Protein AF-A0A2V5WYF9-F1 (afdb_monomer_lite)

Structure (mmCIF, N/CA/C/O backbone):
data_AF-A0A2V5WYF9-F1
#
_entry.id   AF-A0A2V5WYF9-F1
#
loop_
_atom_site.group_PDB
_atom_site.id
_atom_site.type_symbol
_atom_site.label_atom_id
_atom_site.label_alt_id
_atom_site.label_comp_id
_atom_site.label_asym_id
_atom_site.label_entity_id
_atom_site.label_seq_id
_atom_site.pdbx_PDB_ins_code
_atom_site.Cartn_x
_atom_site.Cartn_y
_atom_site.Cartn_z
_atom_site.occupancy
_atom_site.B_iso_or_equiv
_atom_site.auth_seq_id
_atom_site.auth_comp_id
_atom_site.auth_asym_id
_atom_site.auth_atom_id
_atom_site.pdbx_PDB_model_num
ATOM 1 N N . MET A 1 1 ? 3.766 14.161 -16.056 1.00 65.38 1 MET A N 1
ATOM 2 C CA . MET A 1 1 ? 3.202 13.073 -15.227 1.00 65.38 1 MET A CA 1
ATOM 3 C C . MET A 1 1 ? 1.755 13.424 -14.895 1.00 65.38 1 MET A C 1
ATOM 5 O O . MET A 1 1 ? 1.526 14.512 -14.386 1.00 65.38 1 MET A O 1
ATOM 9 N N . GLN A 1 2 ? 0.779 12.587 -15.263 1.00 79.19 2 GLN A N 1
ATOM 10 C CA . GLN A 1 2 ? -0.646 12.839 -14.992 1.00 79.19 2 GLN A CA 1
ATOM 11 C C . GLN A 1 2 ? -1.078 12.001 -13.784 1.00 79.19 2 GLN A C 1
ATOM 13 O O . GLN A 1 2 ? -0.990 10.778 -13.836 1.00 79.19 2 GLN A O 1
ATOM 18 N N . MET A 1 3 ? -1.557 12.636 -12.712 1.00 83.81 3 MET A N 1
ATOM 19 C CA . MET A 1 3 ? -2.138 11.910 -11.578 1.00 83.81 3 MET A CA 1
ATOM 20 C C . MET A 1 3 ? -3.583 11.512 -11.884 1.00 83.81 3 MET A C 1
ATOM 22 O O . MET A 1 3 ? -4.382 12.345 -12.316 1.00 83.81 3 MET A O 1
ATOM 26 N N . ARG A 1 4 ? -3.929 10.246 -11.633 1.00 86.19 4 ARG A N 1
ATOM 27 C CA . ARG A 1 4 ? -5.296 9.722 -11.742 1.00 86.19 4 ARG A CA 1
ATOM 28 C C . ARG A 1 4 ? -5.710 9.116 -10.407 1.00 86.19 4 ARG A C 1
ATOM 30 O O . ARG A 1 4 ? -4.995 8.288 -9.855 1.00 86.19 4 ARG A O 1
ATOM 37 N N . ALA A 1 5 ? -6.854 9.550 -9.883 1.00 84.69 5 ALA A N 1
ATOM 38 C CA . ALA A 1 5 ? -7.441 8.969 -8.683 1.00 84.69 5 ALA A CA 1
ATOM 39 C C . ALA A 1 5 ? -8.421 7.865 -9.089 1.00 84.69 5 ALA A C 1
ATOM 41 O O . ALA A 1 5 ? -9.436 8.138 -9.726 1.00 84.69 5 ALA A O 1
ATOM 42 N N . GLU A 1 6 ? -8.126 6.628 -8.701 1.00 86.12 6 GLU A N 1
ATOM 43 C CA . GLU A 1 6 ? -8.953 5.463 -9.008 1.00 86.12 6 GLU A CA 1
ATOM 44 C C . GLU A 1 6 ? -9.394 4.766 -7.720 1.00 86.12 6 GLU A C 1
ATOM 46 O O . GLU A 1 6 ? -8.641 4.681 -6.750 1.00 86.12 6 GLU A O 1
ATOM 51 N N . LYS A 1 7 ? -10.622 4.239 -7.713 1.00 86.12 7 LYS A N 1
ATOM 52 C CA . LYS A 1 7 ? -11.075 3.306 -6.677 1.00 86.12 7 LYS A CA 1
ATOM 53 C C . LYS A 1 7 ? -10.876 1.889 -7.197 1.00 86.12 7 LYS A C 1
ATOM 55 O O . LYS A 1 7 ? -11.408 1.543 -8.249 1.00 86.12 7 LYS A O 1
ATOM 60 N N . ARG A 1 8 ? -10.140 1.065 -6.454 1.00 86.88 8 ARG A N 1
ATOM 61 C CA . ARG A 1 8 ? -9.933 -0.354 -6.768 1.00 86.88 8 ARG A CA 1
ATOM 62 C C . ARG A 1 8 ? -10.349 -1.201 -5.573 1.00 86.88 8 ARG A C 1
ATOM 64 O O . ARG A 1 8 ? -10.069 -0.843 -4.432 1.00 86.88 8 ARG A O 1
ATOM 71 N N . ALA A 1 9 ? -11.039 -2.306 -5.840 1.00 89.38 9 ALA A N 1
ATOM 72 C CA . ALA A 1 9 ? -11.398 -3.262 -4.801 1.00 89.38 9 ALA A CA 1
ATOM 73 C C . ALA A 1 9 ? -10.151 -4.020 -4.322 1.00 89.38 9 ALA A C 1
ATOM 75 O O . ALA A 1 9 ? -9.276 -4.361 -5.125 1.00 89.38 9 ALA A O 1
ATOM 76 N N . LEU A 1 10 ? -10.080 -4.292 -3.015 1.00 87.44 10 LEU A N 1
ATOM 77 C CA . LEU A 1 10 ? -8.922 -4.926 -2.380 1.00 87.44 10 LEU A CA 1
ATOM 78 C C . LEU A 1 10 ? -8.619 -6.311 -2.975 1.00 87.44 10 LEU A C 1
ATOM 80 O O . LEU A 1 10 ? -7.457 -6.648 -3.189 1.00 87.44 10 LEU A O 1
ATOM 84 N N . ASP A 1 11 ? -9.654 -7.083 -3.327 1.00 90.56 11 ASP A N 1
ATOM 85 C CA . ASP A 1 11 ? -9.497 -8.404 -3.946 1.00 90.56 11 ASP A CA 1
ATOM 86 C C . ASP A 1 11 ? -8.783 -8.323 -5.304 1.00 90.56 11 ASP A C 1
ATOM 88 O O . ASP A 1 11 ? -7.996 -9.204 -5.647 1.00 90.56 11 ASP A O 1
ATOM 92 N N . LYS A 1 12 ? -9.029 -7.259 -6.076 1.00 90.75 12 LYS A N 1
ATOM 93 C CA . LYS A 1 12 ? -8.384 -7.041 -7.376 1.00 90.75 12 LYS A CA 1
ATOM 94 C C . LYS A 1 12 ? -6.918 -6.673 -7.221 1.00 90.75 12 LYS A C 1
ATOM 96 O O . LYS A 1 12 ? -6.113 -7.149 -8.017 1.00 90.75 12 LYS A O 1
ATOM 101 N N . ILE A 1 13 ? -6.587 -5.869 -6.209 1.00 89.38 13 ILE A N 1
ATOM 102 C CA . ILE A 1 13 ? -5.199 -5.522 -5.878 1.00 89.38 13 ILE A CA 1
ATOM 103 C C . ILE A 1 13 ? -4.453 -6.794 -5.457 1.00 89.38 13 ILE A C 1
ATOM 105 O O . ILE A 1 13 ? -3.434 -7.132 -6.049 1.00 89.38 13 ILE A O 1
ATOM 109 N N . TYR A 1 14 ? -5.011 -7.570 -4.524 1.00 89.94 14 TYR A N 1
ATOM 110 C CA . TYR A 1 14 ? -4.375 -8.789 -4.013 1.00 89.94 14 TYR A CA 1
ATOM 111 C C . TYR A 1 14 ? -4.168 -9.877 -5.083 1.00 89.94 14 TYR A C 1
ATOM 113 O O . TYR A 1 14 ? -3.130 -10.545 -5.122 1.00 89.94 14 TYR A O 1
ATOM 121 N N . LYS A 1 15 ? -5.143 -10.053 -5.985 1.00 92.19 15 LYS A N 1
ATOM 122 C CA . LYS A 1 15 ? -5.043 -11.007 -7.104 1.00 92.19 15 LYS A CA 1
ATOM 123 C C . LYS A 1 15 ? -3.947 -10.658 -8.111 1.00 92.19 15 LYS A C 1
ATOM 125 O O . LYS A 1 15 ? -3.526 -11.552 -8.829 1.00 92.19 15 LYS A O 1
ATOM 130 N N . ARG A 1 16 ? -3.527 -9.392 -8.179 1.00 91.25 16 ARG A N 1
ATOM 131 C CA . ARG A 1 16 ? -2.495 -8.882 -9.098 1.00 91.25 16 ARG A CA 1
ATOM 132 C C . ARG A 1 16 ? -1.240 -8.423 -8.354 1.00 91.25 16 ARG A C 1
ATOM 134 O O . ARG A 1 16 ? -0.503 -7.597 -8.875 1.00 91.25 16 ARG A O 1
ATOM 141 N N . ARG A 1 17 ? -1.040 -8.883 -7.112 1.00 91.06 17 ARG A N 1
ATOM 142 C CA . ARG A 1 17 ? 0.062 -8.450 -6.231 1.00 91.06 17 ARG A CA 1
ATOM 143 C C . ARG A 1 17 ? 1.451 -8.670 -6.842 1.00 91.06 17 ARG A C 1
ATOM 145 O O . ARG A 1 17 ? 2.375 -7.955 -6.502 1.00 91.06 17 ARG A O 1
ATOM 152 N N . ASP A 1 18 ? 1.559 -9.630 -7.754 1.00 91.88 18 ASP A N 1
ATOM 153 C CA . ASP A 1 18 ? 2.731 -9.946 -8.572 1.00 91.88 18 ASP A CA 1
ATOM 154 C C . ASP A 1 18 ? 3.096 -8.852 -9.590 1.00 91.88 18 ASP A C 1
ATOM 156 O O . ASP A 1 18 ? 4.175 -8.895 -10.161 1.00 91.88 18 ASP A O 1
ATOM 160 N N . ARG A 1 19 ? 2.217 -7.866 -9.809 1.00 92.38 19 ARG A N 1
ATOM 161 C CA . ARG A 1 19 ? 2.413 -6.744 -10.745 1.00 92.38 19 ARG A CA 1
ATOM 162 C C . ARG A 1 19 ? 2.756 -5.425 -10.056 1.00 92.38 19 ARG A C 1
ATOM 164 O O . ARG A 1 19 ? 2.645 -4.366 -10.678 1.00 92.38 19 ARG A O 1
ATOM 171 N N . TYR A 1 20 ? 3.053 -5.484 -8.760 1.00 89.88 20 TYR A N 1
ATOM 172 C CA . TYR A 1 20 ? 3.410 -4.332 -7.945 1.00 89.88 20 TYR A CA 1
ATOM 173 C C . TYR A 1 20 ? 4.815 -4.530 -7.401 1.00 89.88 20 TYR A C 1
ATOM 175 O O . TYR A 1 20 ? 5.040 -5.412 -6.575 1.00 89.88 20 TYR A O 1
ATOM 183 N N . GLU A 1 21 ? 5.738 -3.697 -7.858 1.00 89.56 21 GLU A N 1
ATOM 184 C CA . GLU A 1 21 ? 7.131 -3.733 -7.428 1.00 89.56 21 GLU A CA 1
ATOM 185 C C . GLU A 1 21 ? 7.395 -2.619 -6.411 1.00 89.56 21 GLU A C 1
ATOM 187 O O . GLU A 1 21 ? 6.904 -1.498 -6.564 1.00 89.56 21 GLU A O 1
ATOM 192 N N . ILE A 1 22 ? 8.141 -2.938 -5.352 1.00 87.56 22 ILE A N 1
ATOM 193 C CA . ILE A 1 22 ? 8.673 -1.951 -4.408 1.00 87.56 22 ILE A CA 1
ATOM 194 C C . ILE A 1 22 ? 10.129 -1.719 -4.815 1.00 87.56 22 ILE A C 1
ATOM 196 O O . ILE A 1 22 ? 10.925 -2.645 -4.666 1.00 87.56 22 ILE A O 1
ATOM 200 N N . PRO A 1 23 ? 10.482 -0.536 -5.340 1.00 85.38 23 PRO A N 1
ATOM 201 C CA . PRO A 1 23 ? 11.834 -0.294 -5.825 1.00 85.38 23 PRO A CA 1
ATOM 202 C C . PRO A 1 23 ? 12.882 -0.274 -4.705 1.00 85.38 23 PRO A C 1
ATOM 204 O O . PRO A 1 23 ? 12.616 0.230 -3.614 1.00 85.38 23 PRO A O 1
ATOM 207 N N . ASP A 1 24 ? 14.112 -0.695 -5.011 1.00 83.25 24 ASP A N 1
ATOM 208 C CA . ASP A 1 24 ? 15.233 -0.756 -4.052 1.00 83.25 24 ASP A CA 1
ATOM 209 C C . ASP A 1 24 ? 15.615 0.603 -3.434 1.00 83.25 24 ASP A C 1
ATOM 211 O O . ASP A 1 24 ? 16.211 0.671 -2.361 1.00 83.25 24 ASP A O 1
ATOM 215 N N . TRP A 1 25 ? 15.293 1.712 -4.110 1.00 81.69 25 TRP A N 1
ATOM 216 C CA . TRP A 1 25 ? 15.531 3.064 -3.594 1.00 81.69 25 TRP A CA 1
ATOM 217 C C . TRP A 1 25 ? 14.512 3.489 -2.526 1.00 81.69 25 TRP A C 1
ATOM 219 O O . TRP A 1 25 ? 14.708 4.511 -1.857 1.00 81.69 25 TRP A O 1
ATOM 229 N N . GLN A 1 26 ? 13.411 2.750 -2.366 1.00 81.25 26 GLN A N 1
ATOM 230 C CA . GLN A 1 26 ? 12.410 3.019 -1.345 1.00 81.25 26 GLN A CA 1
ATOM 231 C C . GLN A 1 26 ? 12.923 2.555 0.024 1.00 81.25 26 GLN A C 1
ATOM 233 O O . GLN A 1 26 ? 13.588 1.532 0.156 1.00 81.25 26 GLN A O 1
ATOM 238 N N . ARG A 1 27 ? 12.628 3.332 1.074 1.00 75.44 27 ARG A N 1
ATOM 239 C CA . ARG A 1 27 ? 13.025 2.964 2.442 1.00 75.44 27 ARG A CA 1
ATOM 240 C C . ARG A 1 27 ? 12.405 1.621 2.826 1.00 75.44 27 ARG A C 1
ATOM 242 O O . ARG A 1 27 ? 11.266 1.344 2.449 1.00 75.44 27 ARG A O 1
ATOM 249 N N . GLU A 1 28 ? 13.130 0.861 3.644 1.00 71.88 28 GLU A N 1
ATOM 250 C CA . GLU A 1 28 ? 12.606 -0.333 4.308 1.00 71.88 28 GLU A CA 1
ATOM 251 C C . GLU A 1 28 ? 11.282 -0.039 5.026 1.00 71.88 28 GLU A C 1
ATOM 253 O O . GLU A 1 28 ? 10.978 1.109 5.358 1.00 71.88 28 GLU A O 1
ATOM 258 N N . GLU A 1 29 ? 10.481 -1.080 5.250 1.00 70.38 29 GLU A N 1
ATOM 259 C CA . GLU A 1 29 ? 9.131 -0.975 5.800 1.00 70.38 29 GLU A CA 1
ATOM 260 C C . GLU A 1 29 ? 9.088 -0.119 7.087 1.00 70.38 29 GLU A C 1
ATOM 262 O O . GLU A 1 29 ? 9.453 -0.564 8.170 1.00 70.38 29 GLU A O 1
ATOM 267 N N . VAL A 1 30 ? 8.584 1.118 6.981 1.00 72.44 30 VAL A N 1
ATOM 268 C CA . VAL A 1 30 ? 8.509 2.081 8.106 1.00 72.44 30 VAL A CA 1
ATOM 269 C C . VAL A 1 30 ? 7.183 1.970 8.884 1.00 72.44 30 VAL A C 1
ATOM 271 O O . VAL A 1 30 ? 6.785 2.870 9.627 1.00 72.44 30 VAL A O 1
ATOM 274 N N . TRP A 1 31 ? 6.438 0.880 8.693 1.00 81.56 31 TRP A N 1
ATOM 275 C CA . TRP A 1 31 ? 5.145 0.685 9.341 1.00 81.56 31 TRP A CA 1
ATOM 276 C C . TRP A 1 31 ? 5.324 0.053 10.719 1.00 81.56 31 TRP A C 1
ATOM 278 O O . TRP A 1 31 ? 5.610 -1.138 10.829 1.00 81.56 31 TRP A O 1
ATOM 288 N N . SER A 1 32 ? 5.082 0.835 11.775 1.00 87.44 32 SER A N 1
ATOM 289 C CA . SER A 1 32 ? 4.952 0.281 13.124 1.00 87.44 32 SER A CA 1
ATOM 290 C C . SER A 1 32 ? 3.753 -0.667 13.212 1.00 87.44 32 SER A C 1
ATOM 292 O O . SER A 1 32 ? 2.765 -0.524 12.482 1.00 87.44 32 SER A O 1
ATOM 294 N N . ASP A 1 33 ? 3.796 -1.604 14.158 1.00 90.50 33 ASP A N 1
ATOM 295 C CA . ASP A 1 33 ? 2.677 -2.517 14.422 1.00 90.50 33 ASP A CA 1
ATOM 296 C C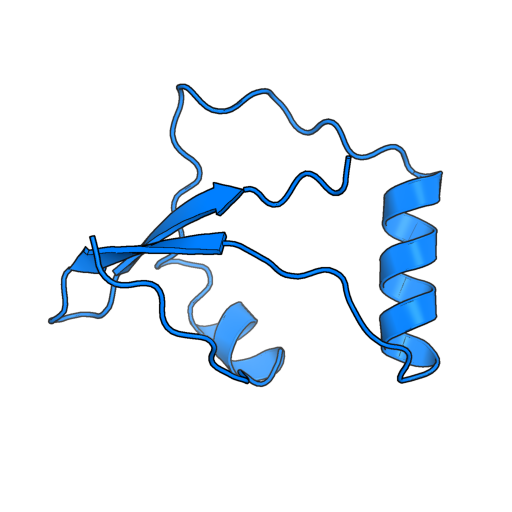 . ASP A 1 33 ? 1.371 -1.769 14.718 1.00 90.50 33 ASP A C 1
ATOM 298 O O . ASP A 1 33 ? 0.288 -2.210 14.333 1.00 90.50 33 ASP A O 1
ATOM 302 N N . GLU A 1 34 ? 1.462 -0.603 15.355 1.00 90.44 34 GLU A N 1
ATOM 303 C CA . GLU A 1 34 ? 0.325 0.280 15.612 1.00 90.44 34 GLU A CA 1
ATOM 304 C C . GLU A 1 34 ? -0.293 0.808 14.312 1.00 90.44 34 GLU A C 1
ATOM 306 O O . GLU A 1 34 ? -1.511 0.726 14.138 1.00 90.44 34 GLU A O 1
ATOM 311 N N . LYS A 1 35 ? 0.531 1.276 13.359 1.00 87.38 35 LYS A N 1
ATOM 312 C CA . LYS A 1 35 ? 0.058 1.726 12.039 1.00 87.38 35 LYS A CA 1
ATOM 313 C C . LYS A 1 35 ? -0.578 0.570 11.259 1.00 87.38 35 LYS A C 1
ATOM 315 O O . LYS A 1 35 ? -1.642 0.750 10.663 1.00 87.38 35 LYS A O 1
ATOM 320 N N . LYS A 1 36 ? 0.013 -0.632 11.313 1.00 89.81 36 LYS A N 1
ATOM 321 C CA . LYS A 1 36 ? -0.544 -1.845 10.681 1.00 89.81 36 LYS A CA 1
ATOM 322 C C . LYS A 1 36 ? -1.917 -2.195 11.263 1.00 89.81 36 LYS A C 1
ATOM 32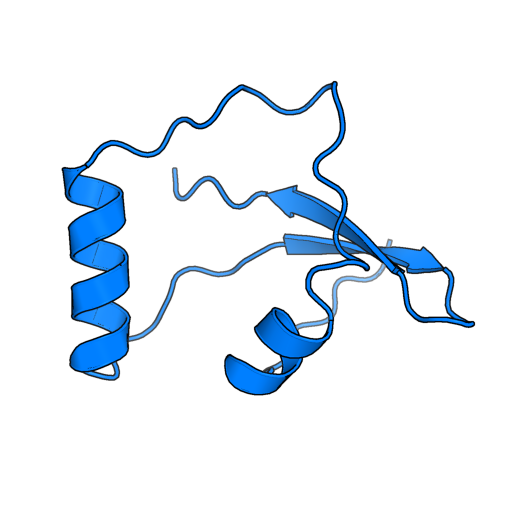4 O O . LYS A 1 36 ? -2.870 -2.403 10.512 1.00 89.81 36 LYS A O 1
ATOM 329 N N . ARG A 1 37 ? -2.048 -2.197 12.595 1.00 93.50 37 ARG A 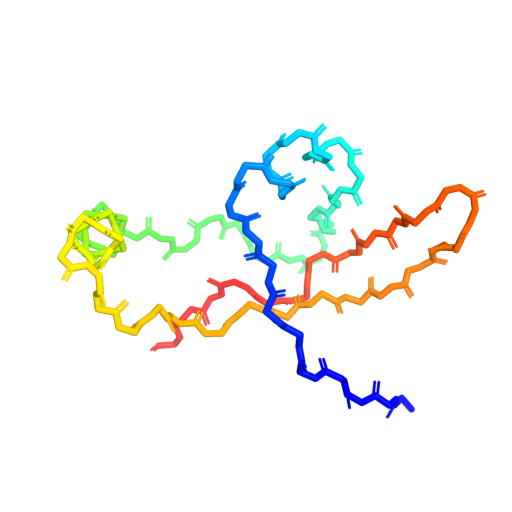N 1
ATOM 330 C CA . ARG A 1 37 ? -3.322 -2.446 13.293 1.00 93.50 37 ARG A CA 1
ATOM 331 C C . ARG A 1 37 ? -4.383 -1.407 12.939 1.00 93.50 37 ARG A C 1
ATOM 333 O O . ARG A 1 37 ? -5.510 -1.789 12.640 1.00 93.50 37 ARG A O 1
ATOM 340 N N . LEU A 1 38 ? -4.024 -0.122 12.912 1.00 92.06 38 LEU A N 1
ATOM 341 C CA . LEU A 1 38 ? -4.943 0.962 12.552 1.00 92.06 38 LEU A CA 1
ATOM 342 C C . LEU A 1 38 ? -5.466 0.829 11.117 1.00 92.06 38 LEU A C 1
ATOM 344 O O . LEU A 1 38 ? -6.647 1.078 10.868 1.00 92.06 38 LEU A O 1
ATOM 348 N N . LEU A 1 39 ? -4.615 0.426 10.169 1.00 90.94 39 LEU A N 1
ATOM 349 C CA . LEU A 1 39 ? -5.046 0.176 8.793 1.00 90.94 39 LEU A CA 1
ATOM 350 C C . LEU A 1 39 ? -6.062 -0.967 8.731 1.00 90.94 39 LEU A C 1
ATOM 352 O O . LEU A 1 39 ? -7.101 -0.815 8.093 1.00 90.94 39 LEU A O 1
ATOM 356 N N . ILE A 1 40 ? -5.790 -2.082 9.414 1.00 92.44 40 ILE A N 1
ATOM 357 C CA . ILE A 1 40 ? -6.716 -3.221 9.476 1.00 92.44 40 ILE A CA 1
ATOM 358 C C . ILE A 1 40 ? -8.050 -2.791 10.099 1.00 92.44 40 ILE A C 1
ATOM 360 O O . ILE A 1 40 ? -9.104 -3.061 9.528 1.00 92.44 40 ILE A O 1
ATOM 364 N N . ASP A 1 41 ? -8.018 -2.075 11.224 1.00 95.00 41 ASP A N 1
ATOM 365 C CA . ASP A 1 41 ? -9.221 -1.570 11.893 1.00 95.00 41 ASP A CA 1
ATOM 366 C C . ASP A 1 41 ? -10.013 -0.613 10.983 1.00 95.00 41 ASP A C 1
ATOM 368 O O . ASP A 1 41 ? -11.232 -0.730 10.865 1.00 95.00 41 ASP A O 1
ATOM 372 N N . SER A 1 42 ? -9.322 0.252 10.232 1.00 93.62 42 SER A N 1
ATOM 373 C CA . SER A 1 42 ? -9.952 1.143 9.250 1.00 93.62 42 SER A CA 1
ATOM 374 C C . SER A 1 42 ? -10.651 0.367 8.128 1.00 93.62 42 SER A C 1
ATOM 376 O O . SER A 1 42 ? -11.760 0.730 7.737 1.00 93.62 42 SER A O 1
ATOM 378 N N . ILE A 1 43 ? -10.043 -0.722 7.638 1.00 91.06 43 ILE A N 1
ATOM 379 C CA . ILE A 1 43 ? -10.656 -1.617 6.642 1.00 91.06 43 ILE A CA 1
ATOM 380 C C . ILE A 1 43 ? -11.913 -2.276 7.223 1.00 91.06 43 ILE A C 1
ATOM 382 O O . ILE A 1 43 ? -12.965 -2.244 6.587 1.00 91.06 43 ILE A O 1
ATOM 386 N N . LEU A 1 44 ? -11.825 -2.838 8.432 1.00 92.88 44 LEU A N 1
ATOM 387 C CA . LEU A 1 44 ? -12.936 -3.548 9.077 1.00 92.88 44 LEU A CA 1
ATOM 388 C C . LEU A 1 44 ? -14.116 -2.626 9.411 1.00 92.88 44 LEU A C 1
ATOM 390 O O . LEU A 1 44 ? -15.268 -3.034 9.286 1.00 92.88 44 LEU A O 1
ATOM 394 N N . ARG A 1 45 ? -13.846 -1.375 9.797 1.00 93.81 45 ARG A N 1
ATOM 395 C CA . ARG A 1 45 ? -14.874 -0.367 10.106 1.00 93.81 45 ARG A CA 1
ATOM 396 C C . ARG A 1 45 ? -15.437 0.342 8.874 1.00 93.81 45 ARG A C 1
ATOM 398 O O . ARG A 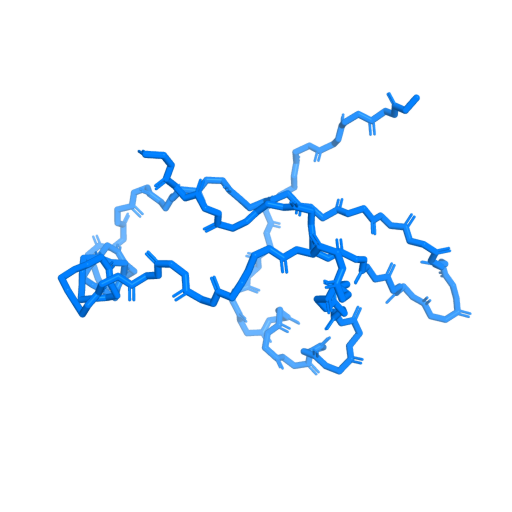1 45 ? -16.347 1.158 9.014 1.00 93.81 45 ARG A O 1
ATOM 405 N N . GLY A 1 46 ? -14.894 0.082 7.683 1.00 90.75 46 GLY A N 1
ATOM 406 C CA . GLY A 1 46 ? -15.263 0.802 6.462 1.00 90.75 46 GLY A CA 1
ATOM 407 C C . GLY A 1 46 ? -14.872 2.283 6.493 1.00 90.75 46 GLY A C 1
ATOM 408 O O . GLY A 1 46 ? -15.498 3.110 5.829 1.00 90.75 46 GLY A O 1
ATOM 409 N N . TRP A 1 47 ? -13.861 2.638 7.287 1.00 92.06 47 TRP A N 1
ATOM 410 C CA . TRP A 1 47 ? -13.339 3.996 7.355 1.00 92.06 47 TRP A CA 1
ATOM 411 C C . TRP A 1 47 ? -12.493 4.330 6.127 1.00 92.06 47 TRP A C 1
ATOM 413 O O . TRP A 1 47 ? -12.046 3.467 5.368 1.00 92.06 47 TRP A O 1
ATOM 423 N N . LYS A 1 48 ? -12.277 5.629 5.913 1.00 85.19 48 LYS A N 1
ATOM 424 C CA . LYS A 1 48 ? -11.475 6.113 4.793 1.00 85.19 48 LYS A CA 1
ATOM 425 C C . LYS A 1 48 ? -10.016 5.694 4.976 1.00 85.19 48 LYS A C 1
ATOM 427 O O . LYS A 1 48 ? -9.356 6.132 5.912 1.00 85.19 48 LYS A O 1
ATOM 432 N N . LEU A 1 49 ? -9.521 4.898 4.037 1.00 87.25 49 LEU A N 1
ATOM 433 C CA . LEU A 1 49 ? -8.123 4.484 3.990 1.00 87.25 49 LEU A CA 1
ATOM 434 C C . LEU A 1 49 ? -7.213 5.631 3.521 1.00 87.25 49 LEU A C 1
ATOM 436 O O . LEU A 1 49 ? -7.671 6.520 2.785 1.00 87.25 49 LEU A O 1
ATOM 440 N N . PRO A 1 50 ? -5.924 5.608 3.904 1.00 86.06 50 PRO A N 1
ATOM 441 C CA . PRO A 1 50 ? -4.927 6.476 3.294 1.00 86.06 50 PRO A CA 1
ATOM 442 C C . PRO A 1 50 ? -4.852 6.240 1.780 1.00 86.06 50 PRO A C 1
ATOM 444 O O . PRO A 1 50 ? -5.238 5.187 1.264 1.00 86.06 50 PRO A O 1
ATOM 447 N N . LYS A 1 51 ? -4.382 7.253 1.047 1.00 85.06 51 LYS A N 1
ATOM 448 C CA . LYS A 1 51 ? -4.143 7.120 -0.393 1.00 85.06 51 LYS A CA 1
ATOM 449 C C . LYS A 1 51 ? -2.829 6.375 -0.608 1.00 85.06 51 LYS A C 1
ATOM 451 O O . LYS A 1 51 ? -1.851 6.668 0.066 1.00 85.06 51 LYS A O 1
ATOM 456 N N . PHE A 1 52 ? -2.822 5.481 -1.586 1.00 86.94 52 PHE A N 1
ATOM 457 C CA . PHE A 1 52 ? -1.621 4.803 -2.063 1.00 86.94 52 PHE A CA 1
ATOM 458 C C . PHE A 1 52 ? -1.271 5.341 -3.447 1.00 86.94 52 PHE A C 1
ATOM 460 O O . PHE A 1 52 ? -2.172 5.540 -4.273 1.00 86.94 52 PHE A O 1
ATOM 467 N N . TYR A 1 53 ? 0.014 5.580 -3.694 1.00 88.44 53 TYR A N 1
ATOM 468 C CA . TYR A 1 53 ? 0.497 6.111 -4.963 1.00 88.44 5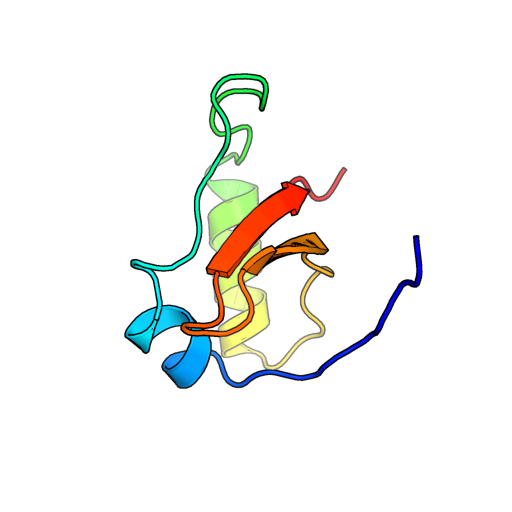3 TYR A CA 1
ATOM 469 C C . TYR A 1 53 ? 1.250 5.031 -5.735 1.00 88.44 53 TYR A C 1
ATOM 471 O O . TYR A 1 53 ? 2.215 4.449 -5.243 1.00 88.44 53 TYR A O 1
ATOM 479 N N . PHE A 1 54 ? 0.798 4.794 -6.964 1.00 89.94 54 PHE A N 1
ATOM 480 C CA . PHE A 1 54 ? 1.367 3.818 -7.884 1.00 89.94 54 PHE A CA 1
ATOM 481 C C . PHE A 1 54 ? 1.778 4.525 -9.175 1.00 89.94 54 PHE A C 1
ATOM 483 O O . PHE A 1 54 ? 0.988 5.287 -9.741 1.00 89.94 54 PHE A O 1
ATOM 490 N N . LEU A 1 55 ? 2.989 4.260 -9.651 1.00 91.00 55 LEU A N 1
ATOM 491 C CA . LEU A 1 55 ? 3.462 4.676 -10.964 1.00 91.00 55 LEU A CA 1
ATOM 492 C C . LEU A 1 55 ? 3.227 3.530 -11.940 1.00 91.00 55 LEU A C 1
ATOM 494 O O . LEU A 1 55 ? 3.745 2.440 -11.749 1.00 91.00 55 LEU A O 1
ATOM 498 N N . LYS A 1 56 ? 2.445 3.767 -12.992 1.00 91.62 56 LYS A N 1
ATOM 499 C CA . LYS A 1 56 ? 2.263 2.777 -14.055 1.00 91.62 56 LYS A CA 1
ATOM 500 C C . LYS A 1 56 ? 3.518 2.729 -14.929 1.00 91.62 56 LYS A C 1
ATOM 502 O O . LYS A 1 56 ? 3.865 3.756 -15.513 1.00 91.62 56 LYS A O 1
ATOM 507 N N . VAL A 1 57 ? 4.138 1.557 -15.045 1.00 92.81 57 VAL A N 1
ATOM 508 C CA . VAL A 1 57 ? 5.381 1.348 -15.814 1.00 92.81 57 VAL A CA 1
ATOM 509 C C . VAL A 1 57 ? 5.169 0.516 -17.080 1.00 92.81 57 VAL A C 1
ATOM 511 O O . VAL A 1 57 ? 5.819 0.774 -18.088 1.00 92.81 57 VAL A O 1
ATOM 514 N N . SER A 1 58 ? 4.178 -0.382 -17.088 1.00 91.81 58 SER A N 1
ATOM 515 C CA . SER A 1 58 ? 3.744 -1.122 -18.281 1.00 91.81 58 SER A CA 1
ATOM 516 C C . SER A 1 58 ? 2.221 -1.121 -18.414 1.00 91.81 58 SER A C 1
ATOM 518 O O . SER A 1 58 ? 1.497 -0.935 -17.433 1.00 91.81 58 SER A O 1
ATOM 520 N N . SER A 1 59 ? 1.724 -1.267 -19.645 1.00 89.06 59 SER A N 1
ATOM 521 C CA . SER A 1 59 ? 0.287 -1.312 -19.965 1.00 89.06 59 SER A CA 1
ATOM 522 C C . SER A 1 59 ? -0.184 -2.643 -20.554 1.00 89.06 59 SER A C 1
ATOM 524 O O . SER A 1 59 ? -1.392 -2.824 -20.685 1.00 89.06 59 SER A O 1
ATOM 526 N N . ASP A 1 60 ? 0.728 -3.558 -20.894 1.00 89.19 60 ASP A N 1
ATOM 527 C CA . ASP A 1 60 ? 0.387 -4.888 -21.407 1.00 89.19 60 ASP A CA 1
ATOM 528 C C . ASP A 1 60 ? 1.447 -5.939 -20.996 1.00 89.19 60 ASP A C 1
ATOM 530 O O . ASP A 1 60 ? 2.426 -6.135 -21.715 1.00 89.19 60 ASP A O 1
ATOM 534 N N . PRO A 1 61 ? 1.299 -6.585 -19.822 1.00 85.38 61 PRO A N 1
ATOM 535 C CA . PRO A 1 61 ? 0.255 -6.353 -18.829 1.00 85.38 61 PRO A CA 1
ATOM 536 C C . PRO A 1 61 ? 0.447 -5.029 -18.072 1.00 85.38 61 PRO A C 1
ATOM 538 O O . PRO A 1 61 ? 1.517 -4.435 -18.035 1.00 85.38 61 PRO A O 1
ATOM 541 N N . ASP A 1 62 ? -0.627 -4.566 -17.438 1.00 90.81 62 ASP A N 1
ATOM 542 C CA . ASP A 1 62 ? -0.575 -3.471 -16.469 1.00 90.81 62 ASP A CA 1
ATOM 543 C C . ASP A 1 62 ? 0.383 -3.797 -15.306 1.00 90.81 62 ASP A C 1
ATOM 545 O O . ASP A 1 62 ? 0.070 -4.682 -14.502 1.00 90.81 62 ASP A O 1
ATOM 549 N N . GLU A 1 63 ? 1.467 -3.031 -15.180 1.00 92.44 63 GLU A N 1
ATOM 550 C CA . GLU A 1 63 ? 2.465 -3.134 -14.105 1.00 92.44 63 GLU A CA 1
ATOM 551 C C . GLU A 1 63 ? 2.687 -1.781 -13.439 1.00 92.44 63 GLU A C 1
ATOM 553 O O . GLU A 1 63 ? 2.571 -0.722 -14.076 1.00 92.44 63 GLU A O 1
ATOM 558 N N . TYR A 1 64 ? 2.986 -1.822 -12.142 1.00 91.81 64 TYR A N 1
ATOM 559 C CA . TYR A 1 64 ? 3.082 -0.633 -11.316 1.00 91.81 64 TYR A CA 1
ATOM 560 C C . TYR A 1 64 ? 4.267 -0.701 -10.354 1.00 91.81 64 TYR A C 1
ATOM 562 O O . TYR A 1 64 ? 4.435 -1.680 -9.634 1.00 91.81 64 TYR A O 1
ATOM 570 N N . GLU A 1 65 ? 5.005 0.394 -10.250 1.00 90.50 65 GLU A N 1
ATOM 571 C CA . GLU A 1 65 ? 5.898 0.643 -9.122 1.00 90.50 65 GLU A CA 1
ATOM 572 C C . GLU A 1 65 ? 5.111 1.309 -7.990 1.00 90.50 65 GLU A C 1
ATOM 574 O O . GLU A 1 65 ? 4.304 2.224 -8.208 1.00 90.50 65 GLU A O 1
ATOM 579 N N . VAL A 1 66 ? 5.328 0.856 -6.760 1.00 88.06 66 VAL A N 1
ATOM 580 C CA . VAL A 1 66 ? 4.803 1.512 -5.563 1.00 88.06 66 VAL A CA 1
ATOM 581 C C . VAL A 1 66 ? 5.684 2.724 -5.281 1.00 88.06 66 VAL A C 1
ATOM 583 O O . VAL A 1 66 ? 6.867 2.582 -5.016 1.00 88.06 66 VAL A O 1
ATOM 586 N N . VAL A 1 67 ? 5.118 3.930 -5.364 1.00 83.69 67 VAL A N 1
ATOM 587 C CA . VAL A 1 67 ? 5.879 5.178 -5.160 1.00 83.69 67 VAL A CA 1
ATOM 588 C C . VAL A 1 67 ? 5.796 5.627 -3.711 1.00 83.69 67 VAL A C 1
ATOM 590 O O . VAL A 1 67 ? 6.769 6.125 -3.151 1.00 83.69 67 VAL A O 1
ATOM 593 N N . ASP A 1 68 ? 4.616 5.475 -3.107 1.00 72.62 68 ASP A N 1
ATOM 594 C CA . ASP A 1 68 ? 4.410 5.840 -1.716 1.00 72.62 68 ASP A CA 1
ATOM 595 C C . ASP A 1 68 ? 3.244 5.058 -1.093 1.00 72.62 68 ASP A C 1
ATOM 597 O O . ASP A 1 68 ? 2.096 5.100 -1.554 1.00 72.62 68 ASP A O 1
ATOM 601 N N . ALA A 1 69 ? 3.576 4.344 -0.021 1.00 63.31 69 ALA A N 1
ATOM 602 C CA . ALA A 1 69 ? 2.647 3.728 0.923 1.00 63.31 69 ALA A CA 1
ATOM 603 C C . ALA A 1 69 ? 2.894 4.241 2.355 1.00 63.31 69 ALA A C 1
ATOM 605 O O . ALA A 1 69 ? 2.348 3.705 3.319 1.00 63.31 69 ALA A O 1
ATOM 606 N N . ASN A 1 70 ? 3.745 5.255 2.513 1.00 53.44 70 ASN A N 1
ATOM 607 C CA . ASN A 1 70 ? 4.129 5.831 3.783 1.00 53.44 70 ASN A CA 1
ATOM 608 C C . ASN A 1 70 ? 3.146 6.946 4.122 1.00 53.44 70 ASN A C 1
ATOM 610 O O . ASN A 1 70 ? 3.264 8.094 3.706 1.00 53.44 70 ASN A O 1
ATOM 614 N N . ASN A 1 71 ? 2.137 6.588 4.907 1.00 50.00 71 ASN A N 1
ATOM 615 C CA . ASN A 1 71 ? 1.324 7.586 5.573 1.00 50.00 71 ASN A CA 1
ATOM 616 C C . ASN A 1 71 ? 2.248 8.316 6.569 1.00 50.00 71 ASN A C 1
ATOM 618 O O . ASN A 1 71 ? 2.628 7.730 7.595 1.00 50.00 71 ASN A O 1
ATOM 622 N N . GLY A 1 72 ? 2.679 9.524 6.186 1.00 42.09 72 GLY A N 1
ATOM 623 C CA . GLY A 1 72 ? 3.452 10.447 7.022 1.00 42.09 72 GLY A CA 1
ATOM 624 C C . GLY A 1 72 ? 2.843 10.578 8.407 1.00 42.09 72 GLY A C 1
ATOM 625 O O . GLY A 1 72 ? 1.606 10.753 8.481 1.00 42.09 72 GLY A O 1
#

Foldseek 3Di:
DDDDDDDDDPVVCVVVVVQEDEDPPDDDDPQDPVNVVVQVVCVVVVHDHDDWDWDFDDVVPTHTYGPDPDPD

Sequence (72 aa):
MQMRAEKRALDKIYKRRDRYEIPDWQREEVWSDEKKRLLIDSILRGWKLPKFYFLKVSSDP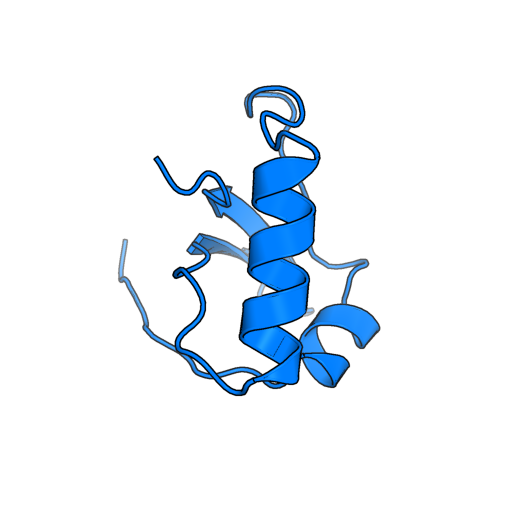DEYEVVDANNG

Radius of gyration: 13.25 Å; chains: 1; bounding box: 31×24×37 Å

pLDDT: mean 85.38, std 10.12, range [42.09, 95.0]

Secondary structure (DSSP, 8-state):
---------HHHHHHTGGGEE--TTSPS----HHHHHHHHHHHHTTPPPPP-EEEEEEETTEEEEEEE----